Protein AF-A0A357MB13-F1 (afdb_monomer)

Secondary structure (DSSP, 8-state):
---PPPEEEEETTEEEEEEEEEEEE-TTT-TT-SS-EEEEEEEE-HHHHEEETTTTEEPHHHHHHHHHHHHHHHHH-TTT-EEE--TTTTTHHHHHHHHT-GGGTT-SSEEEEEGGGTTTT-S--TTEEEEE-SSEEEEEEHHHHSS-GGGGGGG-

Radius of gyration: 15.6 Å; Cα contacts (8 Å, |Δi|>4): 245; chains: 1; bounding box: 35×33×41 Å

Sequence (156 aa):
GGDAAPQLYNNNGYQLHLRPYVVGLTPEVNEELNESYLEISILLWTEEIELDWRTGLLRSQHQSLIWRIMTKFSEEFKQTGVFFTNEVLDGVPWEAIVSGNKERLWAFDAAILPVHLFDLYKDFPRDIFSYKDEEIMYVAKKSVWGTEPWHNQRLG

Mean predicted aligned error: 4.71 Å

Foldseek 3Di:
DDPFAWDWDDQPNQTWTKGWDKDKDACVNPVLDPGIDIDIDIDTDQVRQAPDPVQLAGDQSCLLVVVVVQVVVCVPPQPQWGFAADPVLPCQLSVCVSNVPLVRVPRGQKTKHFPVCCVSCVDDDPQWDWDDDNTIIIIGGCSHHVDDSVVVVVPD

Solvent-accessible surface area (backbone atoms only — not comparable to full-atom values): 9201 Å² total; per-residue (Å²): 110,55,88,56,72,67,41,84,41,78,58,94,85,43,72,42,48,43,22,65,36,44,37,79,46,38,40,91,82,39,78,72,40,95,55,72,46,77,51,76,47,75,47,64,52,61,82,71,43,36,71,37,87,90,62,52,24,48,34,75,88,45,48,60,56,55,48,51,53,46,51,58,46,40,76,72,42,58,88,83,34,34,76,42,56,57,91,90,32,61,68,40,33,58,52,15,62,65,68,64,39,72,90,36,52,74,42,49,48,29,37,41,36,34,53,90,48,46,80,81,62,66,80,72,67,90,63,48,45,75,49,74,65,91,57,44,32,42,39,33,27,40,73,30,56,75,58,72,66,74,69,73,62,81,80,115

Structure (mmCIF, N/CA/C/O backbone):
data_AF-A0A357MB13-F1
#
_entry.id   AF-A0A357MB13-F1
#
loop_
_atom_site.group_PDB
_atom_site.id
_atom_site.type_symbol
_atom_site.label_atom_id
_atom_site.label_alt_id
_atom_site.label_comp_id
_atom_site.label_asym_id
_atom_site.label_entity_id
_atom_site.label_seq_id
_atom_site.pdbx_PDB_ins_code
_atom_site.Cartn_x
_atom_site.Cartn_y
_atom_site.Cartn_z
_atom_site.occupancy
_atom_site.B_iso_or_equiv
_atom_site.auth_seq_id
_atom_site.auth_comp_id
_atom_site.auth_asym_id
_atom_site.auth_atom_id
_atom_site.pdbx_PDB_model_num
ATOM 1 N N . GLY A 1 1 ? -15.653 -11.757 -4.227 1.00 57.03 1 GLY A N 1
ATOM 2 C CA . GLY A 1 1 ? -14.987 -10.624 -4.890 1.00 57.03 1 GLY A CA 1
ATOM 3 C C . GLY A 1 1 ? -15.386 -10.579 -6.348 1.00 57.03 1 GLY A C 1
ATOM 4 O O . GLY A 1 1 ? -15.830 -11.599 -6.856 1.00 57.03 1 GLY A O 1
ATOM 5 N N . GLY A 1 2 ? -15.307 -9.413 -6.988 1.00 64.25 2 GLY A N 1
ATOM 6 C CA . GLY A 1 2 ? -15.843 -9.197 -8.341 1.00 64.25 2 GLY A CA 1
ATOM 7 C C . GLY A 1 2 ? -15.089 -9.912 -9.476 1.00 64.25 2 GLY A C 1
ATOM 8 O O . GLY A 1 2 ? -13.862 -9.909 -9.509 1.00 64.25 2 GLY A O 1
ATOM 9 N N . ASP A 1 3 ? -15.841 -10.430 -10.453 1.00 72.38 3 ASP A N 1
ATOM 10 C CA . ASP A 1 3 ? -15.357 -11.105 -11.674 1.00 72.38 3 ASP A CA 1
ATOM 11 C C . ASP A 1 3 ? -14.995 -10.123 -12.810 1.00 72.38 3 ASP A C 1
ATOM 13 O O . ASP A 1 3 ? -15.180 -10.407 -13.997 1.00 72.38 3 ASP A O 1
ATOM 17 N N . ALA A 1 4 ? -14.526 -8.918 -12.472 1.00 83.56 4 ALA A N 1
ATOM 18 C CA . ALA A 1 4 ? -14.179 -7.922 -13.480 1.00 83.56 4 ALA A CA 1
ATOM 19 C C . ALA A 1 4 ? -12.973 -8.393 -14.310 1.00 83.56 4 ALA A C 1
ATOM 21 O O . ALA A 1 4 ? -11.956 -8.832 -13.771 1.00 83.56 4 ALA A O 1
ATOM 22 N N . ALA A 1 5 ? -13.062 -8.272 -15.635 1.00 87.81 5 ALA A N 1
ATOM 23 C CA . ALA A 1 5 ? -11.923 -8.539 -16.503 1.00 87.81 5 ALA A CA 1
ATOM 24 C C . ALA A 1 5 ? -10.848 -7.443 -16.333 1.00 87.81 5 ALA A C 1
ATOM 26 O O . ALA A 1 5 ? -11.206 -6.267 -16.189 1.00 87.81 5 ALA A O 1
ATOM 27 N N . PRO A 1 6 ? -9.546 -7.788 -16.380 1.00 91.06 6 PRO A N 1
ATOM 28 C CA . PRO A 1 6 ? -8.482 -6.793 -16.452 1.00 91.06 6 PRO A CA 1
ATOM 29 C C . PRO A 1 6 ? -8.646 -5.893 -17.681 1.00 91.06 6 PRO A C 1
ATOM 31 O O . PRO A 1 6 ? -8.986 -6.360 -18.769 1.00 91.06 6 PRO A O 1
ATOM 34 N N . GLN A 1 7 ? -8.381 -4.602 -17.510 1.00 93.44 7 GLN A N 1
ATOM 35 C CA . GLN A 1 7 ? -8.375 -3.607 -18.575 1.00 93.44 7 GLN A CA 1
ATOM 36 C C . GLN A 1 7 ? -6.946 -3.158 -18.859 1.00 93.44 7 GLN A C 1
ATOM 38 O O . GLN A 1 7 ? -6.168 -2.916 -17.938 1.00 93.44 7 GLN A O 1
ATOM 43 N N . LEU A 1 8 ? -6.617 -3.020 -20.142 1.00 93.81 8 LEU A N 1
ATOM 44 C CA . LEU A 1 8 ? -5.313 -2.543 -20.578 1.00 93.81 8 LEU A CA 1
ATOM 45 C C . LEU A 1 8 ? -5.262 -1.012 -20.533 1.00 93.81 8 LEU A C 1
ATOM 47 O O . LEU A 1 8 ? -6.043 -0.332 -21.200 1.00 93.81 8 LEU A O 1
ATOM 51 N N . TYR A 1 9 ? -4.307 -0.474 -19.787 1.00 92.81 9 TYR A N 1
ATOM 52 C CA . TYR A 1 9 ? -4.036 0.948 -19.644 1.00 92.81 9 TYR A CA 1
ATOM 53 C C . TYR A 1 9 ? -2.686 1.306 -20.270 1.00 92.81 9 TYR A C 1
ATOM 55 O O . TYR A 1 9 ? -1.709 0.573 -20.134 1.00 92.81 9 TYR A O 1
ATOM 63 N N . A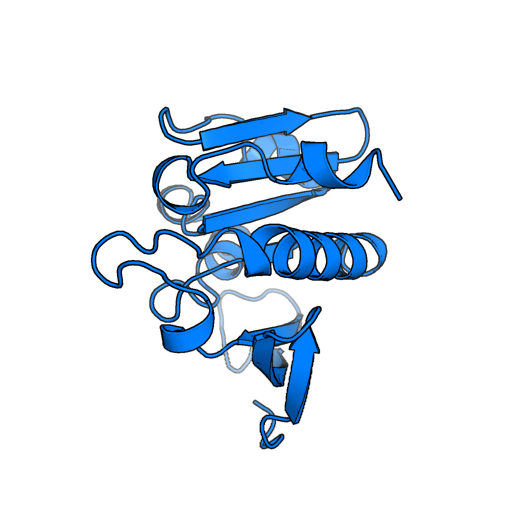SN A 1 10 ? -2.618 2.454 -20.948 1.00 91.00 10 ASN A N 1
ATOM 64 C CA . ASN A 1 10 ? -1.377 2.988 -21.500 1.00 91.00 10 ASN A CA 1
ATOM 65 C C . ASN A 1 10 ? -0.839 4.105 -20.594 1.00 91.00 10 ASN A C 1
ATOM 67 O O . ASN A 1 10 ? -1.412 5.189 -20.510 1.00 91.00 10 ASN A O 1
ATOM 71 N N . ASN A 1 11 ? 0.290 3.838 -19.947 1.00 89.38 11 ASN A N 1
ATOM 72 C CA . ASN A 1 11 ? 1.045 4.782 -19.141 1.00 89.38 11 ASN A CA 1
ATOM 73 C C . ASN A 1 11 ? 2.264 5.276 -19.930 1.00 89.38 11 ASN A C 1
ATOM 75 O O . ASN A 1 11 ? 3.343 4.702 -19.817 1.00 89.38 11 ASN A O 1
ATOM 79 N N . ASN A 1 12 ? 2.105 6.324 -20.741 1.00 88.44 12 ASN A N 1
ATOM 80 C CA . ASN A 1 12 ? 3.197 6.939 -21.516 1.00 88.44 12 ASN A CA 1
ATOM 81 C C . ASN A 1 12 ? 3.983 5.946 -22.399 1.00 88.44 12 ASN A C 1
ATOM 83 O O . ASN A 1 12 ? 5.208 5.997 -22.476 1.00 88.44 12 ASN A O 1
ATOM 87 N N . GLY A 1 13 ? 3.278 5.028 -23.061 1.00 87.38 13 GLY A N 1
ATOM 88 C CA . GLY A 1 13 ? 3.854 3.990 -23.918 1.00 87.38 13 GLY A CA 1
ATOM 89 C C . GLY A 1 13 ? 4.067 2.642 -23.226 1.00 87.38 13 GLY A C 1
ATOM 90 O O . GLY A 1 13 ? 4.314 1.657 -23.917 1.00 87.38 13 GLY A O 1
ATOM 91 N N . TYR A 1 14 ? 3.917 2.568 -21.901 1.00 89.38 14 TYR A N 1
ATOM 92 C CA . TYR A 1 14 ? 3.976 1.314 -21.152 1.00 89.38 14 TYR A CA 1
ATOM 93 C C . TYR A 1 14 ? 2.573 0.767 -20.896 1.00 89.38 14 TYR A C 1
ATOM 95 O O . TYR A 1 14 ? 1.703 1.484 -20.403 1.00 89.38 14 TYR A O 1
ATOM 103 N N . GLN A 1 15 ? 2.351 -0.497 -21.236 1.00 90.75 15 GLN A N 1
ATOM 104 C CA . GLN A 1 15 ? 1.072 -1.167 -21.032 1.00 90.75 15 GLN A CA 1
ATOM 105 C C . GLN A 1 15 ? 0.983 -1.759 -19.625 1.00 90.75 15 GLN A C 1
ATOM 107 O O . GLN A 1 15 ? 1.968 -2.295 -19.126 1.00 90.75 15 GLN A O 1
ATOM 112 N N . LEU A 1 16 ? -0.188 -1.622 -19.006 1.00 93.69 16 LEU A N 1
ATOM 113 C CA . LEU A 1 16 ? -0.503 -2.166 -17.689 1.00 93.69 16 LEU A CA 1
ATOM 114 C C . LEU A 1 16 ? -1.905 -2.759 -17.678 1.00 93.69 16 LEU A C 1
ATOM 116 O O . LEU A 1 16 ? -2.853 -2.107 -18.113 1.00 93.69 16 LEU A O 1
ATOM 120 N N . HIS A 1 17 ? -2.053 -3.940 -17.108 1.00 95.56 17 HIS A N 1
ATOM 121 C CA . HIS A 1 17 ? -3.336 -4.532 -16.792 1.00 95.56 17 HIS A CA 1
ATOM 122 C C . HIS A 1 17 ? -3.777 -4.076 -15.406 1.00 95.56 17 HIS A C 1
ATOM 124 O O . HIS A 1 17 ? -3.105 -4.307 -14.402 1.00 95.56 17 HIS A O 1
ATOM 130 N N . LEU A 1 18 ? -4.936 -3.425 -15.369 1.00 93.88 18 LEU A N 1
ATOM 131 C CA . LEU A 1 18 ? -5.589 -2.960 -14.154 1.00 93.88 18 LEU A CA 1
ATOM 132 C C . LEU A 1 18 ? -6.928 -3.673 -14.017 1.00 93.88 18 LEU A C 1
ATOM 134 O O . LEU A 1 18 ? -7.735 -3.676 -14.948 1.00 93.88 18 LEU A O 1
ATOM 138 N N . ARG A 1 19 ? -7.199 -4.254 -12.852 1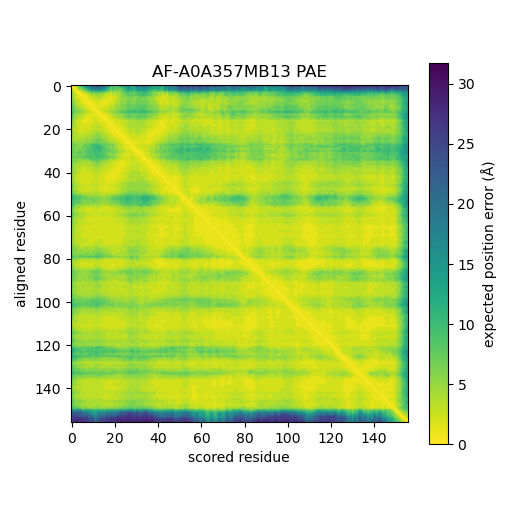.00 93.69 19 ARG A N 1
ATOM 139 C CA . ARG A 1 19 ? -8.475 -4.910 -12.564 1.00 93.69 19 ARG A CA 1
ATOM 140 C C . ARG A 1 19 ? -9.080 -4.334 -11.286 1.00 93.69 19 ARG A C 1
ATOM 142 O O . ARG A 1 19 ? -8.493 -4.520 -10.223 1.00 93.69 19 ARG A O 1
ATOM 149 N N . PRO A 1 20 ? -10.251 -3.680 -11.347 1.00 92.94 20 PRO A N 1
ATOM 150 C CA . PRO A 1 20 ? -10.955 -3.298 -10.134 1.00 92.94 20 PRO A CA 1
ATOM 151 C C . PRO A 1 20 ? -11.430 -4.553 -9.397 1.00 92.94 20 PRO A C 1
ATOM 153 O O . PRO A 1 20 ? -11.892 -5.516 -10.011 1.00 92.94 20 PRO A O 1
ATOM 156 N N . TYR A 1 21 ? -11.338 -4.522 -8.078 1.00 91.94 21 TYR A N 1
ATOM 157 C CA . TYR A 1 21 ? -11.781 -5.584 -7.195 1.00 91.94 21 TYR A CA 1
ATOM 158 C C . TYR A 1 21 ? -12.547 -4.977 -6.026 1.00 91.94 21 TYR A C 1
ATOM 160 O O . TYR A 1 21 ? -12.150 -3.959 -5.466 1.00 91.94 21 TYR A O 1
ATOM 168 N N . VAL A 1 22 ? -13.677 -5.591 -5.691 1.00 91.31 22 VAL A N 1
ATOM 169 C CA . VAL A 1 22 ? -14.516 -5.178 -4.569 1.00 91.31 22 VAL A CA 1
ATOM 170 C C . VAL A 1 22 ? -14.937 -6.425 -3.812 1.00 91.31 22 VAL A C 1
ATOM 172 O O . VAL A 1 22 ? -15.378 -7.411 -4.422 1.00 91.31 22 VAL A O 1
ATOM 175 N N . VAL A 1 23 ? -14.819 -6.384 -2.489 1.00 90.62 23 VAL A N 1
ATOM 176 C CA . VAL A 1 23 ? -15.314 -7.437 -1.602 1.00 90.62 23 VAL A CA 1
ATOM 177 C C . VAL A 1 23 ? -15.997 -6.824 -0.385 1.00 90.62 23 VAL A C 1
ATOM 179 O O . VAL A 1 23 ? -15.505 -5.879 0.221 1.00 90.62 23 VAL A O 1
ATOM 182 N N . GLY A 1 24 ? -17.178 -7.349 -0.064 1.00 90.88 24 GLY A N 1
ATOM 183 C CA . GLY A 1 24 ? -17.867 -7.058 1.186 1.00 90.88 24 GLY A CA 1
ATOM 184 C C . GLY A 1 24 ? -17.501 -8.115 2.218 1.00 90.88 24 GLY A C 1
ATOM 185 O O . GLY A 1 24 ? -17.559 -9.308 1.917 1.00 90.88 24 GLY A O 1
ATOM 186 N N . LEU A 1 25 ? -17.140 -7.676 3.415 1.00 89.88 25 LEU A N 1
ATOM 187 C CA . LEU A 1 25 ? -16.820 -8.524 4.553 1.00 89.88 25 LEU A CA 1
ATOM 188 C C . LEU A 1 25 ? -17.821 -8.216 5.662 1.00 89.88 25 LEU A C 1
ATOM 190 O O . LEU A 1 25 ? -18.082 -7.055 5.966 1.00 89.88 25 LEU A O 1
ATOM 194 N N . THR A 1 26 ? -18.412 -9.251 6.244 1.00 92.12 26 THR A N 1
ATOM 195 C CA . THR A 1 26 ? -19.393 -9.136 7.328 1.00 92.12 26 THR A CA 1
ATOM 196 C C . THR A 1 26 ? -18.906 -9.920 8.545 1.00 92.12 26 THR A C 1
ATOM 198 O O . THR A 1 26 ? -18.123 -10.861 8.383 1.00 92.12 26 THR A O 1
ATOM 201 N N . PRO A 1 27 ? -19.404 -9.608 9.753 1.00 92.06 27 PRO A N 1
ATOM 202 C CA . PRO A 1 27 ? -19.110 -10.401 10.948 1.00 92.06 27 PRO A CA 1
ATOM 203 C C . PRO A 1 27 ? -19.471 -11.893 10.823 1.00 92.06 27 PRO A C 1
ATOM 205 O O . PRO A 1 27 ? -18.909 -12.729 11.517 1.00 92.06 27 PRO A O 1
ATOM 208 N N . GLU A 1 28 ? -20.394 -12.248 9.921 1.00 91.00 28 GLU A N 1
ATOM 209 C CA . GLU A 1 28 ? -20.789 -13.641 9.658 1.00 91.00 28 GLU A CA 1
ATOM 210 C C . GLU A 1 28 ? -19.716 -14.434 8.898 1.00 91.00 28 GLU A C 1
ATOM 212 O O . GLU A 1 28 ? -19.654 -15.655 9.020 1.00 91.00 28 GLU A O 1
ATOM 217 N N . VAL A 1 29 ? -18.891 -13.756 8.091 1.00 86.56 29 VAL A N 1
ATOM 218 C CA . VAL A 1 29 ? -17.806 -14.382 7.314 1.00 86.56 29 VAL A CA 1
ATOM 219 C C . VAL A 1 29 ? -16.431 -14.171 7.946 1.00 86.56 29 VAL A C 1
ATOM 221 O O . VAL A 1 29 ? -15.512 -14.933 7.657 1.00 86.56 29 VAL A O 1
ATOM 224 N N . ASN A 1 30 ? -16.285 -13.158 8.802 1.00 85.12 30 ASN A N 1
ATOM 225 C CA . ASN A 1 30 ? -15.083 -12.892 9.580 1.00 85.12 30 ASN A CA 1
ATOM 226 C C . ASN A 1 30 ? -15.476 -12.398 10.983 1.00 85.12 30 ASN A C 1
ATOM 228 O O . ASN A 1 30 ? -15.859 -11.242 11.156 1.00 85.12 30 ASN A O 1
ATOM 232 N N . GLU A 1 31 ? -15.351 -13.281 11.976 1.00 86.12 31 GLU A N 1
ATOM 233 C CA . GLU A 1 31 ? -15.768 -13.043 13.366 1.00 86.12 31 GLU A CA 1
ATOM 234 C C . GLU A 1 31 ? -14.948 -11.954 14.083 1.00 86.12 31 GLU A C 1
ATOM 236 O O . GLU A 1 31 ? -15.374 -11.452 15.121 1.00 86.12 31 GLU A O 1
ATOM 241 N N . GLU A 1 32 ? -13.787 -11.562 13.545 1.00 85.75 32 GLU A N 1
ATOM 242 C CA . GLU A 1 32 ? -12.976 -10.469 14.097 1.00 85.75 32 GLU A CA 1
ATOM 243 C C . GLU A 1 32 ? -13.577 -9.086 13.792 1.00 85.75 32 GLU A C 1
ATOM 245 O O . GLU A 1 32 ? -13.165 -8.077 14.370 1.00 85.75 32 GLU A O 1
ATOM 250 N N . LEU A 1 33 ? -14.569 -9.023 12.896 1.00 85.81 33 LEU A N 1
ATOM 251 C CA . LEU A 1 33 ? -15.236 -7.784 12.526 1.00 85.81 33 LEU A CA 1
ATOM 252 C C . LEU A 1 33 ? -16.380 -7.445 13.480 1.00 85.81 33 LEU A C 1
ATOM 254 O O . LEU A 1 33 ? -17.311 -8.219 13.681 1.00 85.81 33 LEU A O 1
ATOM 258 N N . ASN A 1 34 ? -16.365 -6.211 13.985 1.00 85.88 34 ASN A N 1
ATOM 259 C CA . ASN A 1 34 ? -17.480 -5.650 14.755 1.00 85.88 34 ASN A CA 1
ATOM 260 C C . ASN A 1 34 ? -18.582 -5.049 13.862 1.00 85.88 34 ASN A C 1
ATOM 262 O O . ASN A 1 34 ? -19.701 -4.825 14.320 1.00 85.88 34 ASN A O 1
ATOM 266 N N . GLU A 1 35 ? -18.273 -4.770 12.594 1.00 89.12 35 GLU A N 1
ATOM 267 C CA . GLU A 1 35 ? -19.186 -4.198 11.603 1.00 89.12 35 GLU A CA 1
ATOM 268 C C . GLU A 1 35 ? -18.852 -4.708 10.195 1.00 89.12 35 GLU A C 1
ATOM 270 O O . GLU A 1 35 ? -17.852 -5.391 9.990 1.00 89.12 35 GLU A O 1
ATOM 275 N N . SER A 1 36 ? -19.703 -4.414 9.210 1.00 91.69 36 SER A N 1
ATOM 276 C CA . SER A 1 36 ? -19.422 -4.804 7.824 1.00 91.69 36 SER A CA 1
ATOM 277 C C . SER A 1 36 ? -18.462 -3.821 7.155 1.00 91.69 36 SER A C 1
ATOM 279 O O . SER A 1 36 ? -18.616 -2.610 7.299 1.00 91.69 36 SER A O 1
ATOM 281 N N . TYR A 1 37 ? -17.526 -4.340 6.366 1.00 89.94 37 TYR A N 1
ATOM 282 C CA . TYR A 1 37 ? -16.549 -3.565 5.607 1.00 89.94 37 TYR A CA 1
ATOM 283 C C . TYR A 1 37 ? -16.716 -3.784 4.108 1.00 89.94 37 TYR A C 1
ATOM 285 O O . TYR A 1 37 ? -17.107 -4.859 3.653 1.00 89.94 37 TYR A O 1
ATOM 293 N N . LEU A 1 38 ? -16.387 -2.751 3.339 1.00 90.44 38 LEU A N 1
ATOM 294 C CA . LEU A 1 38 ? -16.263 -2.823 1.891 1.00 90.44 38 LEU A CA 1
ATOM 295 C C . LEU A 1 38 ? -14.814 -2.518 1.526 1.00 90.44 38 LEU A C 1
ATOM 297 O O . LEU A 1 38 ? -14.360 -1.387 1.682 1.00 90.44 38 LEU A O 1
ATOM 301 N N . GLU A 1 39 ? -14.102 -3.524 1.041 1.00 90.31 39 GLU A N 1
ATOM 302 C CA . GLU A 1 39 ? -12.780 -3.343 0.459 1.00 90.31 39 GLU A CA 1
ATOM 303 C C . GLU A 1 39 ? -12.934 -2.997 -1.023 1.00 90.31 39 GLU A C 1
ATOM 305 O O . GLU A 1 39 ? -13.698 -3.639 -1.755 1.00 90.31 39 GLU A O 1
ATOM 310 N N . ILE A 1 40 ? -12.195 -1.979 -1.460 1.00 92.31 40 ILE A N 1
ATOM 311 C CA . ILE A 1 40 ? -12.098 -1.562 -2.855 1.00 92.31 40 ILE A CA 1
ATOM 312 C C . ILE A 1 40 ? -10.617 -1.512 -3.210 1.00 92.31 40 ILE A C 1
ATOM 314 O O . ILE A 1 40 ? -9.853 -0.768 -2.599 1.00 92.31 40 ILE A O 1
ATOM 318 N N . SER A 1 41 ? -10.245 -2.269 -4.235 1.00 92.50 41 SER A N 1
ATOM 319 C CA . SER A 1 41 ? -8.859 -2.496 -4.635 1.00 92.50 41 SER A CA 1
ATOM 320 C C . SER A 1 41 ? -8.708 -2.358 -6.151 1.00 92.50 41 SER A C 1
ATOM 322 O O . SER A 1 41 ? -9.635 -2.623 -6.922 1.00 92.50 41 SER A O 1
ATOM 324 N N . ILE A 1 42 ? -7.525 -1.942 -6.600 1.00 94.44 42 ILE A N 1
ATOM 325 C CA . ILE A 1 42 ? -7.109 -2.038 -8.004 1.00 94.44 42 ILE A CA 1
ATOM 326 C C . ILE A 1 42 ? -5.941 -3.008 -8.050 1.00 94.44 42 ILE A C 1
ATOM 328 O O . ILE A 1 42 ? -4.875 -2.726 -7.515 1.00 94.44 42 ILE A O 1
ATOM 332 N N . LEU A 1 43 ? -6.157 -4.140 -8.705 1.00 94.38 43 LEU A N 1
ATOM 333 C CA . LEU A 1 43 ? -5.152 -5.174 -8.884 1.00 94.38 43 LEU A CA 1
ATOM 334 C C . LEU A 1 43 ? -4.342 -4.868 -10.142 1.00 94.38 43 LEU A C 1
ATOM 336 O O . LEU A 1 43 ? -4.915 -4.566 -11.194 1.00 94.38 43 LEU A O 1
ATOM 340 N N . LEU A 1 44 ? -3.022 -4.955 -10.021 1.00 94.31 44 LEU A N 1
ATOM 341 C CA . LEU A 1 44 ? -2.065 -4.795 -11.111 1.00 94.31 44 LEU A CA 1
ATOM 342 C C . LEU A 1 44 ? -1.377 -6.137 -11.362 1.00 94.31 44 LEU A C 1
ATOM 344 O O . LEU A 1 44 ? -1.228 -6.925 -10.434 1.00 94.31 44 LEU A O 1
ATOM 348 N N . TRP A 1 45 ? -0.950 -6.406 -12.594 1.00 93.38 45 TRP A N 1
ATOM 349 C CA . TRP A 1 45 ? -0.122 -7.586 -12.857 1.00 93.38 45 TRP A CA 1
ATOM 350 C C . TRP A 1 45 ? 1.305 -7.368 -12.362 1.00 93.38 45 TRP A C 1
ATOM 352 O O . TRP A 1 45 ? 1.984 -6.422 -12.773 1.00 93.38 45 TRP A O 1
ATOM 362 N N . THR A 1 46 ? 1.753 -8.272 -11.496 1.00 91.69 46 THR A N 1
ATOM 363 C CA . THR A 1 46 ? 3.056 -8.232 -10.830 1.00 91.69 46 THR A CA 1
ATOM 364 C C . THR A 1 46 ? 4.203 -8.142 -11.839 1.00 91.69 46 THR A C 1
ATOM 366 O O . THR A 1 46 ? 5.076 -7.282 -11.725 1.00 91.69 46 THR A O 1
ATOM 369 N N . GLU A 1 47 ? 4.165 -8.939 -12.909 1.00 91.00 47 GLU A N 1
ATOM 370 C CA . GLU A 1 47 ? 5.225 -9.008 -13.923 1.00 91.00 47 GLU A CA 1
ATOM 371 C C . GLU A 1 47 ? 5.409 -7.703 -14.711 1.00 91.00 47 GLU A C 1
ATOM 373 O O . GLU A 1 47 ? 6.482 -7.445 -15.273 1.00 91.00 47 GLU A O 1
ATOM 378 N N . GLU A 1 48 ? 4.367 -6.874 -14.766 1.00 93.50 48 GLU A N 1
ATOM 379 C CA . GLU A 1 48 ? 4.380 -5.610 -15.496 1.00 93.50 48 GLU A CA 1
ATOM 380 C C . GLU A 1 48 ? 4.915 -4.460 -14.648 1.00 93.50 48 GLU A C 1
ATOM 382 O O . GLU A 1 48 ? 5.528 -3.537 -15.186 1.00 93.50 48 GLU A O 1
ATOM 387 N N . ILE A 1 49 ? 4.725 -4.514 -13.328 1.00 93.81 49 ILE A N 1
ATOM 388 C CA . ILE A 1 49 ? 5.146 -3.448 -12.412 1.00 93.81 49 ILE A CA 1
ATOM 389 C C . ILE A 1 49 ? 6.479 -3.740 -11.728 1.00 93.81 49 ILE A C 1
ATOM 391 O O . ILE A 1 49 ? 7.193 -2.795 -11.387 1.00 93.81 49 ILE A O 1
ATOM 395 N N . GLU A 1 50 ? 6.858 -5.007 -11.576 1.00 93.81 50 GLU A N 1
ATOM 396 C CA . GLU A 1 50 ? 8.095 -5.404 -10.911 1.00 93.81 50 GLU A CA 1
ATOM 397 C C . GLU A 1 50 ? 9.261 -5.564 -11.892 1.00 93.81 50 GLU A C 1
ATOM 399 O O . GLU A 1 50 ? 9.145 -6.070 -13.014 1.00 93.81 50 GLU A O 1
ATOM 404 N N . LEU A 1 51 ? 10.426 -5.092 -11.457 1.00 90.75 51 LEU A N 1
ATOM 405 C CA . LEU A 1 51 ? 11.711 -5.277 -12.115 1.00 90.75 51 LEU A CA 1
ATOM 406 C C . LEU A 1 51 ? 12.372 -6.590 -11.676 1.00 90.75 51 LEU A C 1
ATOM 408 O O . LEU A 1 51 ? 13.031 -7.235 -12.491 1.00 90.75 51 LEU A O 1
ATOM 412 N N . ASP A 1 52 ? 12.203 -6.970 -10.408 1.00 85.56 52 ASP A N 1
ATOM 413 C CA . ASP A 1 52 ? 12.761 -8.186 -9.816 1.00 85.56 52 ASP A CA 1
ATOM 414 C C . ASP A 1 52 ? 11.778 -8.802 -8.813 1.00 85.56 52 ASP A C 1
ATOM 416 O O . ASP A 1 52 ? 11.591 -8.286 -7.713 1.00 85.56 52 ASP A O 1
ATOM 420 N N . TRP A 1 53 ? 11.222 -9.956 -9.183 1.00 81.06 53 TRP A N 1
ATOM 421 C CA . TRP A 1 53 ? 10.245 -10.707 -8.391 1.00 81.06 53 TRP A CA 1
ATOM 422 C C . TRP A 1 53 ? 10.769 -11.184 -7.031 1.00 81.06 53 TRP A C 1
ATOM 424 O O . TRP A 1 53 ? 9.990 -11.510 -6.140 1.00 81.06 53 TRP A O 1
ATOM 434 N N . ARG A 1 54 ? 12.095 -11.275 -6.845 1.00 82.69 54 ARG A N 1
ATOM 435 C CA . ARG A 1 54 ? 12.677 -11.699 -5.560 1.00 82.69 54 ARG A CA 1
ATOM 436 C C . ARG A 1 54 ? 12.678 -10.580 -4.536 1.00 82.69 54 ARG A C 1
ATOM 438 O O . ARG A 1 54 ? 12.628 -10.850 -3.339 1.00 82.69 54 ARG A O 1
ATOM 445 N N . THR A 1 55 ? 12.835 -9.350 -5.009 1.00 83.25 55 THR A N 1
ATOM 446 C CA . THR A 1 55 ? 12.953 -8.160 -4.163 1.00 83.25 55 THR A CA 1
ATOM 447 C C . THR A 1 55 ? 11.675 -7.329 -4.151 1.00 83.25 55 THR A C 1
ATOM 449 O O . THR A 1 55 ? 11.526 -6.488 -3.268 1.00 83.25 55 THR A O 1
ATOM 452 N N . GLY A 1 56 ? 10.765 -7.560 -5.103 1.00 88.94 56 GLY A N 1
ATOM 453 C CA . GLY A 1 56 ? 9.577 -6.738 -5.327 1.00 88.94 56 GLY A CA 1
ATOM 454 C C . GLY A 1 56 ? 9.916 -5.350 -5.874 1.00 88.94 56 GLY A C 1
ATOM 455 O O . GLY A 1 56 ? 9.075 -4.459 -5.853 1.00 88.94 56 GLY A O 1
ATOM 456 N N . LEU A 1 57 ? 11.159 -5.117 -6.324 1.00 94.50 57 LEU A N 1
ATOM 457 C CA . LEU A 1 57 ? 11.609 -3.797 -6.761 1.00 94.50 57 LEU A CA 1
ATOM 458 C C . LEU A 1 57 ? 10.745 -3.304 -7.925 1.00 94.50 57 LEU A C 1
ATOM 460 O O . LEU A 1 57 ? 10.712 -3.928 -8.984 1.00 94.50 57 LEU A O 1
ATOM 464 N N . LEU A 1 58 ? 10.097 -2.153 -7.756 1.00 95.06 58 LEU A N 1
ATOM 465 C CA . LEU A 1 58 ? 9.216 -1.587 -8.772 1.00 95.06 58 LEU A CA 1
ATOM 466 C C . LEU A 1 58 ? 10.002 -0.987 -9.937 1.00 95.06 58 LEU A C 1
ATOM 468 O O . LEU A 1 58 ? 11.001 -0.283 -9.766 1.00 95.06 58 LEU A O 1
ATOM 472 N N . ARG A 1 59 ? 9.471 -1.169 -11.144 1.00 94.38 59 ARG A N 1
ATOM 473 C CA . ARG A 1 59 ? 9.911 -0.460 -12.343 1.00 94.38 59 ARG A CA 1
ATOM 474 C C . ARG A 1 59 ? 9.615 1.030 -12.200 1.00 94.38 59 ARG A C 1
ATOM 476 O O . ARG A 1 59 ? 8.464 1.438 -12.025 1.00 94.38 59 ARG A O 1
ATOM 483 N N . SER A 1 60 ? 10.646 1.857 -12.338 1.00 91.94 60 SER A N 1
ATOM 484 C CA . SER A 1 60 ? 10.555 3.306 -12.123 1.00 91.94 60 SER A CA 1
ATOM 485 C C . SER A 1 60 ? 9.487 3.989 -12.985 1.00 91.94 60 SER A C 1
ATOM 487 O O . SER A 1 60 ? 8.842 4.927 -12.518 1.00 91.94 60 SER A O 1
ATOM 489 N N . GLN A 1 61 ? 9.220 3.494 -14.201 1.00 91.62 61 GLN A N 1
ATOM 490 C CA . GLN A 1 61 ? 8.185 4.061 -15.072 1.00 91.62 61 GLN A CA 1
ATOM 491 C C . GLN A 1 61 ? 6.749 3.935 -14.523 1.00 91.62 61 GLN A C 1
ATOM 493 O O . GLN A 1 61 ? 5.869 4.682 -14.953 1.00 91.62 61 GLN A O 1
ATOM 498 N N . HIS A 1 62 ? 6.495 3.015 -13.584 1.00 92.75 62 HIS A N 1
ATOM 499 C CA . HIS A 1 62 ? 5.159 2.752 -13.032 1.00 92.75 62 HIS A CA 1
ATOM 500 C C . HIS A 1 62 ? 4.951 3.344 -11.635 1.00 92.75 62 HIS A C 1
ATOM 502 O O . HIS A 1 62 ? 3.812 3.613 -11.259 1.00 92.75 62 HIS A O 1
ATOM 508 N N . GLN A 1 63 ? 6.029 3.636 -10.901 1.00 93.88 63 GLN A N 1
ATOM 509 C CA . GLN A 1 63 ? 5.974 4.149 -9.527 1.00 93.88 63 GLN A CA 1
ATOM 510 C C . GLN A 1 63 ? 5.095 5.402 -9.381 1.00 93.88 63 GLN A C 1
ATOM 512 O O . GLN A 1 63 ? 4.252 5.467 -8.491 1.00 93.88 63 GLN A O 1
ATOM 517 N N . SER A 1 64 ? 5.238 6.382 -10.282 1.00 92.94 64 SER A N 1
ATOM 518 C CA . SER A 1 64 ? 4.433 7.615 -10.240 1.00 92.94 64 SER A CA 1
ATOM 519 C C . SER A 1 64 ? 2.939 7.344 -10.454 1.00 92.94 64 SER A C 1
ATOM 521 O O . SER A 1 64 ? 2.098 7.932 -9.777 1.00 92.94 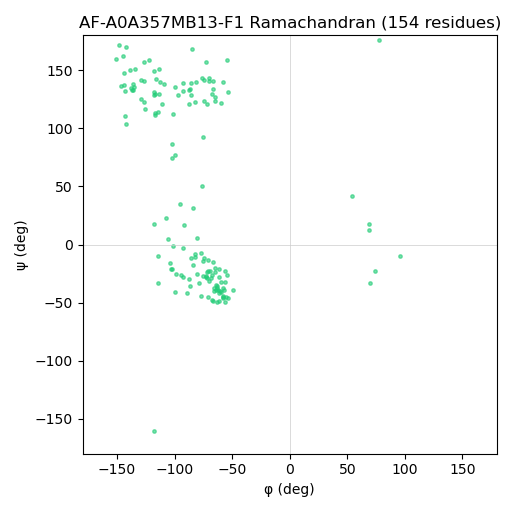64 SER A O 1
ATOM 523 N N . LEU A 1 65 ? 2.591 6.422 -11.359 1.00 93.38 65 LEU A N 1
ATOM 524 C CA . LEU A 1 65 ? 1.198 6.045 -11.594 1.00 93.38 65 LEU A CA 1
ATOM 525 C C . LEU A 1 65 ? 0.603 5.332 -10.376 1.00 93.38 65 LEU A C 1
ATOM 527 O O . LEU A 1 65 ? -0.470 5.724 -9.927 1.00 93.38 65 LEU A O 1
ATOM 531 N N . ILE A 1 66 ? 1.309 4.336 -9.831 1.00 95.62 66 ILE A N 1
ATOM 532 C CA . ILE A 1 66 ? 0.879 3.592 -8.637 1.00 95.62 66 ILE A CA 1
ATOM 533 C C . ILE A 1 66 ? 0.648 4.566 -7.482 1.00 95.62 66 ILE A C 1
ATOM 535 O O . ILE A 1 66 ? -0.429 4.582 -6.892 1.00 95.62 66 ILE A O 1
ATOM 539 N N . TRP A 1 67 ? 1.609 5.457 -7.225 1.00 96.69 67 TRP A N 1
ATOM 540 C CA . TRP A 1 67 ? 1.479 6.447 -6.162 1.00 96.69 67 TRP A CA 1
ATOM 541 C C . TRP A 1 67 ? 0.285 7.388 -6.384 1.00 96.69 67 TRP A C 1
ATOM 543 O O . TRP A 1 67 ? -0.472 7.644 -5.455 1.00 96.69 67 TRP A O 1
ATOM 553 N N . ARG A 1 68 ? 0.042 7.856 -7.619 1.00 94.62 68 ARG A N 1
ATOM 554 C CA . ARG A 1 68 ? -1.140 8.682 -7.948 1.00 94.62 68 ARG A CA 1
ATOM 555 C C . ARG A 1 68 ? -2.460 7.948 -7.715 1.00 94.62 68 ARG A C 1
ATOM 557 O O . ARG A 1 68 ? -3.404 8.573 -7.237 1.00 94.62 68 ARG A O 1
ATOM 564 N N . ILE A 1 69 ? -2.533 6.656 -8.040 1.00 95.00 69 ILE A N 1
ATOM 565 C CA . ILE A 1 69 ? -3.711 5.828 -7.748 1.00 95.00 69 ILE A CA 1
ATOM 566 C C . ILE A 1 69 ? -3.936 5.779 -6.234 1.00 95.00 69 ILE A C 1
ATOM 568 O O . ILE A 1 69 ? -5.036 6.086 -5.780 1.00 95.00 69 ILE A O 1
ATOM 572 N N . MET A 1 70 ? -2.888 5.492 -5.454 1.00 97.00 70 MET A N 1
ATOM 573 C CA . MET A 1 70 ? -2.979 5.479 -3.992 1.00 97.00 70 MET A CA 1
ATOM 574 C C . MET A 1 70 ? -3.446 6.828 -3.434 1.00 97.00 70 MET A C 1
ATOM 576 O O . MET A 1 70 ? -4.339 6.864 -2.591 1.00 97.00 70 MET A O 1
ATOM 580 N N . THR A 1 71 ? -2.894 7.943 -3.931 1.00 96.00 71 THR A N 1
ATOM 581 C CA . THR A 1 71 ? -3.310 9.292 -3.523 1.00 96.00 71 THR A CA 1
ATOM 582 C C . THR A 1 71 ? -4.802 9.503 -3.777 1.00 96.00 71 THR A C 1
ATOM 584 O O . THR A 1 71 ? -5.511 9.946 -2.878 1.00 96.00 71 THR A O 1
ATOM 587 N N . LYS A 1 72 ? -5.313 9.115 -4.955 1.00 95.12 72 LYS A N 1
ATOM 588 C CA . LYS A 1 72 ? -6.746 9.228 -5.265 1.00 95.12 72 LYS A CA 1
ATOM 589 C C . LYS A 1 72 ? -7.630 8.375 -4.373 1.00 95.12 72 LYS A C 1
ATOM 591 O O . LYS A 1 72 ? -8.684 8.837 -3.960 1.00 95.12 72 LYS A O 1
ATOM 596 N N . PHE A 1 73 ? -7.185 7.181 -4.010 1.00 95.31 73 PHE A N 1
ATOM 597 C CA . PHE A 1 73 ? -7.903 6.375 -3.030 1.00 95.31 73 PHE A CA 1
ATOM 598 C C . PHE A 1 73 ? -7.884 7.036 -1.647 1.00 95.31 73 PHE A C 1
ATOM 600 O O . PHE A 1 73 ? -8.894 7.020 -0.956 1.00 95.31 73 PHE A O 1
ATOM 607 N N . SER A 1 74 ? -6.781 7.673 -1.248 1.00 95.44 74 SER A N 1
ATOM 608 C CA . SER A 1 74 ? -6.664 8.271 0.090 1.00 95.44 74 SER A CA 1
ATOM 609 C C . SER A 1 74 ? -7.532 9.516 0.288 1.00 95.44 74 SER A C 1
ATOM 611 O O . SER A 1 74 ? -7.896 9.842 1.417 1.00 95.44 74 SER A O 1
ATOM 613 N N . GLU A 1 75 ? -7.898 10.192 -0.807 1.00 93.81 75 GLU A N 1
ATOM 614 C CA . GLU A 1 75 ? -8.851 11.306 -0.794 1.00 93.81 75 GLU A CA 1
ATOM 615 C C . GLU A 1 75 ? -10.255 10.829 -0.359 1.00 93.81 75 GLU A C 1
ATOM 617 O O . GLU A 1 75 ? -10.940 11.546 0.375 1.00 93.81 75 GLU A O 1
ATOM 622 N N . GLU A 1 76 ? -10.634 9.601 -0.734 1.00 90.94 76 GLU A N 1
ATOM 623 C CA . GLU A 1 76 ? -11.966 9.017 -0.515 1.00 90.94 76 GLU A CA 1
ATOM 624 C C . GLU A 1 76 ? -12.023 8.067 0.701 1.00 90.94 76 GLU A C 1
ATOM 626 O O . GLU A 1 76 ? -12.971 8.102 1.488 1.00 90.94 76 GLU A O 1
ATOM 631 N N . PHE A 1 77 ? -10.999 7.230 0.900 1.00 88.19 77 PHE A N 1
ATOM 632 C CA . PHE A 1 77 ? -10.967 6.158 1.906 1.00 88.19 77 PHE A CA 1
ATOM 633 C C . PHE A 1 77 ? -10.144 6.547 3.129 1.00 88.19 77 PHE A C 1
ATOM 635 O O . PHE A 1 77 ? -9.025 6.079 3.357 1.00 88.19 77 PHE A O 1
ATOM 642 N N . LYS A 1 78 ? -10.719 7.422 3.952 1.00 89.12 78 LYS A N 1
ATOM 643 C CA . LYS A 1 78 ? -10.036 7.953 5.133 1.00 89.12 78 LYS A CA 1
ATOM 644 C C . LYS A 1 78 ? -10.092 7.034 6.343 1.00 89.12 78 LYS A C 1
ATOM 646 O O . LYS A 1 78 ? -9.397 7.334 7.289 1.00 89.12 78 LYS A O 1
ATOM 651 N N . GLN A 1 79 ? -10.881 5.960 6.360 1.00 87.19 79 GLN A N 1
ATOM 652 C CA . GLN A 1 79 ? -11.137 5.147 7.559 1.00 87.19 79 GLN A CA 1
ATOM 653 C C . GLN A 1 79 ? -9.981 4.201 7.911 1.00 87.19 79 GLN A C 1
ATOM 655 O O . GLN A 1 79 ? -9.607 4.088 9.077 1.00 87.19 79 GLN A O 1
ATOM 660 N N . THR A 1 80 ? -9.423 3.522 6.909 1.00 85.50 80 THR A N 1
ATOM 661 C CA . THR A 1 80 ? -8.452 2.427 7.085 1.00 85.50 80 THR A CA 1
ATOM 662 C C . THR A 1 80 ? -7.069 2.762 6.534 1.00 85.50 80 THR A C 1
ATOM 664 O O . THR A 1 80 ? -6.122 2.026 6.786 1.00 85.50 80 THR A O 1
ATOM 667 N N . GLY A 1 81 ? -6.946 3.874 5.802 1.00 92.94 81 GLY A N 1
ATOM 668 C CA . GLY A 1 81 ? -5.785 4.160 4.965 1.00 92.94 81 GLY A CA 1
ATOM 669 C C . GLY A 1 81 ? -5.806 3.370 3.657 1.00 92.94 81 GLY A C 1
ATOM 670 O O . GLY A 1 81 ? -6.693 2.550 3.413 1.00 92.94 81 GLY A O 1
ATOM 671 N N . VAL A 1 82 ? -4.820 3.651 2.810 1.00 96.94 82 VAL A N 1
ATOM 672 C CA . VAL A 1 82 ? -4.628 2.998 1.512 1.00 96.94 82 VAL A CA 1
ATOM 673 C C . VAL A 1 82 ? -3.303 2.269 1.522 1.00 96.94 82 VAL A C 1
ATOM 675 O O . VAL A 1 82 ? -2.273 2.874 1.819 1.00 96.94 82 VAL A O 1
ATOM 678 N N . PHE A 1 83 ? -3.325 0.995 1.153 1.00 97.00 83 PHE A N 1
ATOM 679 C CA . PHE A 1 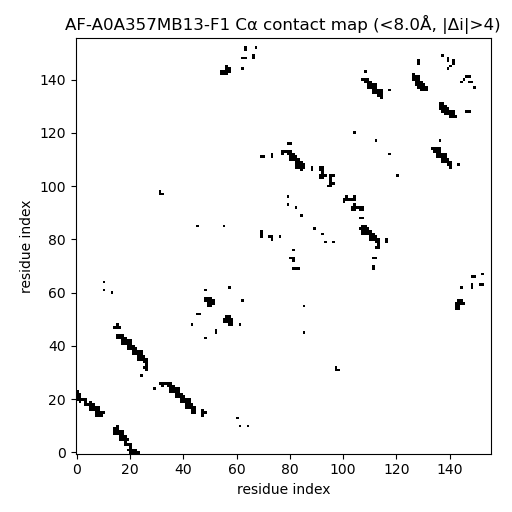83 ? -2.153 0.133 1.137 1.00 97.00 83 PHE A CA 1
ATOM 680 C C . PHE A 1 83 ? -1.840 -0.306 -0.286 1.00 97.00 83 PHE A C 1
ATOM 682 O O . PHE A 1 83 ? -2.737 -0.564 -1.085 1.00 97.00 83 PHE A O 1
ATOM 689 N N . PHE A 1 84 ? -0.552 -0.388 -0.587 1.00 96.88 84 PHE A N 1
ATOM 690 C CA . PHE A 1 84 ? -0.036 -1.083 -1.752 1.00 96.88 84 PHE A CA 1
ATOM 691 C C . PHE A 1 84 ? 0.717 -2.312 -1.258 1.00 96.88 84 PHE A C 1
ATOM 693 O O . PHE A 1 84 ? 1.647 -2.193 -0.454 1.00 96.88 84 PHE A O 1
ATOM 700 N N . THR A 1 85 ? 0.275 -3.477 -1.706 1.00 95.00 85 THR A N 1
ATOM 701 C CA . THR A 1 85 ? 0.742 -4.799 -1.290 1.00 95.00 85 THR A CA 1
ATOM 702 C C . THR A 1 85 ? 1.151 -5.603 -2.515 1.00 95.00 85 THR A C 1
ATOM 704 O O . THR A 1 85 ? 0.705 -5.332 -3.630 1.00 95.00 85 THR A O 1
ATOM 707 N N . ASN A 1 86 ? 2.003 -6.599 -2.299 1.00 91.00 86 ASN A N 1
ATOM 708 C CA . ASN A 1 86 ? 2.139 -7.712 -3.228 1.00 91.00 86 ASN A CA 1
ATOM 709 C C . ASN A 1 86 ? 1.075 -8.780 -2.934 1.00 91.00 86 ASN A C 1
ATOM 711 O O . ASN A 1 86 ? 0.477 -8.789 -1.858 1.00 91.00 86 ASN A O 1
ATOM 715 N N . GLU A 1 87 ? 0.932 -9.734 -3.854 1.00 82.94 87 GLU A N 1
ATOM 716 C CA . GLU A 1 87 ? -0.090 -10.792 -3.819 1.00 82.94 87 GLU A CA 1
ATOM 717 C C . GLU A 1 87 ? -0.103 -11.623 -2.520 1.00 82.94 87 GLU A C 1
ATOM 719 O O . GLU A 1 87 ? -1.131 -12.183 -2.149 1.00 82.94 87 GLU A O 1
ATOM 724 N N . VAL A 1 88 ? 1.028 -11.730 -1.812 1.00 86.69 88 VAL A N 1
ATOM 725 C CA . VAL A 1 88 ? 1.135 -12.509 -0.563 1.00 86.69 88 VAL A CA 1
ATOM 726 C C . VAL A 1 88 ? 0.602 -11.729 0.642 1.00 86.69 88 VAL A C 1
ATOM 728 O O . VAL A 1 88 ? 0.217 -12.328 1.646 1.00 86.69 88 VAL A O 1
ATOM 731 N N . LEU A 1 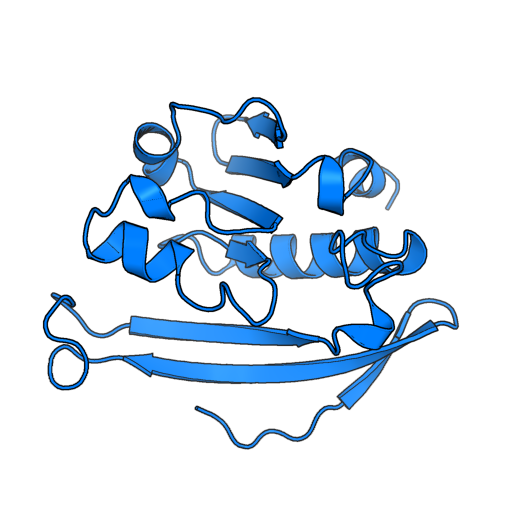89 ? 0.620 -10.399 0.569 1.00 88.75 89 LEU A N 1
ATOM 732 C CA . LEU A 1 89 ? 0.286 -9.502 1.674 1.00 88.75 89 LEU A CA 1
ATOM 733 C C . LEU A 1 89 ? -1.083 -8.829 1.512 1.00 88.75 89 LEU A C 1
ATOM 735 O O . LEU A 1 89 ? -1.447 -7.994 2.341 1.00 88.75 89 LEU A O 1
ATOM 739 N N . ASP A 1 90 ? -1.838 -9.182 0.474 1.00 86.19 90 ASP A N 1
ATOM 740 C CA . ASP A 1 90 ? -3.172 -8.642 0.221 1.00 86.19 90 ASP A CA 1
ATOM 741 C C . ASP A 1 90 ? -4.088 -8.812 1.443 1.00 86.19 90 ASP A C 1
ATOM 743 O O . ASP A 1 90 ? -4.149 -9.872 2.066 1.00 86.19 90 ASP A O 1
ATOM 747 N N . GLY A 1 91 ? -4.766 -7.728 1.827 1.00 86.81 91 GLY A N 1
ATOM 748 C CA . GLY A 1 91 ? -5.660 -7.674 2.992 1.00 86.81 91 GLY A CA 1
ATOM 749 C C . GLY A 1 91 ? -4.962 -7.649 4.361 1.00 86.81 91 GLY A C 1
ATOM 750 O O . GLY A 1 91 ? -5.519 -7.102 5.315 1.00 86.81 91 GLY A O 1
ATOM 751 N N . VAL A 1 92 ? -3.718 -8.129 4.466 1.00 92.38 92 VAL A N 1
ATOM 752 C CA . VAL A 1 92 ? -3.010 -8.313 5.745 1.00 92.38 92 VAL A CA 1
ATOM 753 C C . VAL A 1 92 ? -2.878 -7.024 6.577 1.00 92.38 92 VAL A C 1
ATOM 755 O O . VAL A 1 92 ? -3.134 -7.082 7.783 1.00 92.38 92 VAL A O 1
ATOM 758 N N . PRO A 1 93 ? -2.517 -5.848 6.014 1.00 92.06 93 PRO A N 1
ATOM 759 C CA . PRO A 1 93 ? -2.457 -4.606 6.790 1.00 92.06 93 PRO A CA 1
ATOM 760 C C . PRO A 1 93 ? -3.796 -4.206 7.407 1.00 92.06 93 PRO A C 1
ATOM 762 O O . PRO A 1 93 ? -3.840 -3.739 8.542 1.00 92.06 93 PRO A O 1
ATOM 765 N N . TRP A 1 94 ? -4.889 -4.387 6.664 1.00 91.62 94 TRP A N 1
ATOM 766 C CA . TRP A 1 94 ? -6.225 -4.048 7.140 1.00 91.62 94 TRP A CA 1
ATOM 767 C C . TRP A 1 94 ? -6.679 -5.021 8.233 1.00 91.62 94 TRP A C 1
ATOM 769 O O . TRP A 1 94 ? -7.119 -4.579 9.295 1.00 91.62 94 TRP A O 1
ATOM 779 N N . GLU A 1 95 ? -6.476 -6.327 8.038 1.00 90.12 95 GLU A N 1
ATOM 780 C CA . GLU A 1 95 ? -6.750 -7.345 9.062 1.00 90.12 95 GLU A CA 1
ATOM 781 C C . GLU A 1 95 ? -5.974 -7.067 10.354 1.00 90.12 95 GLU A C 1
ATOM 783 O O . GLU A 1 95 ? -6.505 -7.212 11.454 1.00 90.12 95 GLU A O 1
ATOM 788 N N . ALA A 1 96 ? -4.725 -6.610 10.242 1.00 91.56 96 ALA A N 1
ATOM 789 C CA . ALA A 1 96 ? -3.900 -6.236 11.385 1.00 91.56 96 ALA A CA 1
ATOM 790 C C . ALA A 1 96 ? -4.474 -5.049 12.176 1.00 91.56 96 ALA A C 1
ATOM 792 O O . ALA A 1 96 ? -4.367 -5.022 13.404 1.00 91.56 96 ALA A O 1
ATOM 793 N N . ILE A 1 97 ? -5.098 -4.082 11.494 1.00 90.62 97 ILE A N 1
ATOM 794 C CA . ILE A 1 97 ? -5.787 -2.955 12.139 1.00 90.62 97 ILE A CA 1
ATOM 795 C C . ILE A 1 97 ? -7.026 -3.454 12.885 1.00 90.62 97 ILE A C 1
ATOM 797 O O . ILE A 1 97 ? -7.209 -3.108 14.051 1.00 90.62 97 ILE A O 1
ATOM 801 N N . VAL A 1 98 ? -7.843 -4.285 12.234 1.00 88.94 98 VAL A N 1
ATOM 802 C CA . VAL A 1 98 ? -9.088 -4.829 12.800 1.00 88.94 98 VAL A CA 1
ATOM 803 C C . VAL A 1 98 ? -8.813 -5.707 14.022 1.00 88.94 98 VAL A C 1
ATOM 805 O O . VAL A 1 98 ? -9.414 -5.511 15.076 1.00 88.94 98 VAL A O 1
ATOM 808 N N . SER A 1 99 ? -7.878 -6.647 13.902 1.00 86.75 99 SER A N 1
ATOM 809 C CA . SER A 1 99 ? -7.557 -7.624 14.951 1.00 86.75 99 SER A CA 1
ATOM 810 C C . SER A 1 99 ? -6.610 -7.086 16.029 1.00 86.75 99 SER A C 1
ATOM 812 O O . SER A 1 99 ? -6.343 -7.756 17.028 1.00 86.75 99 SER A O 1
ATOM 814 N N . GLY A 1 100 ? -6.051 -5.886 15.838 1.00 86.06 100 GLY A N 1
ATOM 815 C CA . GLY A 1 100 ? -5.026 -5.323 16.719 1.00 86.06 100 GLY A CA 1
ATOM 816 C C . GLY A 1 100 ? -3.670 -6.041 16.646 1.00 86.06 100 GLY A C 1
ATOM 817 O O . GLY A 1 100 ? -2.837 -5.875 17.545 1.00 86.06 100 GLY A O 1
ATOM 818 N N . ASN A 1 101 ? -3.419 -6.833 15.598 1.00 87.94 101 ASN A N 1
ATOM 819 C CA . ASN A 1 101 ? -2.167 -7.558 15.406 1.00 87.94 101 ASN A CA 1
ATOM 820 C C . ASN A 1 101 ? -1.028 -6.626 14.957 1.00 87.94 101 ASN A C 1
ATOM 822 O O . ASN A 1 101 ? -0.776 -6.415 13.770 1.00 87.94 101 ASN A O 1
ATOM 826 N N . LYS A 1 102 ? -0.270 -6.117 15.930 1.00 86.19 102 LYS A N 1
ATOM 827 C CA . LYS A 1 102 ? 0.823 -5.165 15.683 1.00 86.19 102 LYS A CA 1
ATOM 828 C C . LYS A 1 102 ? 1.952 -5.695 14.801 1.00 86.19 102 LYS A C 1
ATOM 830 O O . LYS A 1 102 ? 2.596 -4.903 14.119 1.00 86.19 102 LYS A O 1
ATOM 835 N N . GLU A 1 103 ? 2.199 -7.004 14.796 1.00 86.00 103 GLU A N 1
ATOM 836 C CA . GLU A 1 103 ? 3.293 -7.603 14.019 1.00 86.00 103 GLU A CA 1
ATOM 837 C C . GLU A 1 103 ? 3.049 -7.503 12.510 1.00 86.00 103 GLU A C 1
ATOM 839 O O . GLU A 1 103 ? 3.994 -7.455 11.725 1.00 86.00 103 GLU A O 1
ATOM 844 N N . ARG A 1 104 ? 1.776 -7.434 12.107 1.00 92.12 104 ARG A N 1
ATOM 845 C CA . ARG A 1 104 ? 1.352 -7.413 10.705 1.00 92.12 104 ARG A CA 1
ATOM 846 C C . ARG A 1 104 ? 0.978 -6.024 10.190 1.00 92.12 104 ARG A C 1
ATOM 848 O O . ARG A 1 104 ? 0.710 -5.878 9.005 1.00 92.12 104 ARG A O 1
ATOM 855 N N . LEU A 1 105 ? 1.036 -4.987 11.030 1.00 93.00 105 LEU A N 1
ATOM 856 C CA . LEU A 1 105 ? 0.678 -3.618 10.631 1.00 93.00 105 LEU A CA 1
ATOM 857 C C . LEU A 1 105 ? 1.500 -3.102 9.450 1.00 93.00 105 LEU A C 1
ATOM 859 O O . LEU A 1 105 ? 0.961 -2.406 8.598 1.00 93.00 105 LEU A O 1
ATOM 863 N N . TRP A 1 106 ? 2.788 -3.450 9.396 1.00 94.25 106 TRP A N 1
ATOM 864 C CA . TRP A 1 106 ? 3.729 -3.019 8.355 1.00 94.25 106 TRP A CA 1
ATOM 865 C C . TRP A 1 106 ? 3.818 -3.999 7.171 1.00 94.25 106 TRP A C 1
ATOM 867 O O . TRP A 1 106 ? 4.782 -3.961 6.403 1.00 94.25 106 TRP A O 1
ATOM 877 N N . ALA A 1 107 ? 2.842 -4.900 7.020 1.00 94.62 107 ALA A N 1
ATOM 878 C CA . ALA A 1 107 ? 2.778 -5.896 5.951 1.00 94.62 107 ALA A CA 1
ATOM 879 C C . ALA A 1 107 ? 2.337 -5.293 4.602 1.00 94.62 107 ALA A C 1
ATOM 881 O O . ALA A 1 107 ? 1.429 -5.790 3.954 1.00 94.62 107 ALA A O 1
ATOM 882 N N . PHE A 1 108 ? 2.976 -4.211 4.170 1.00 95.50 108 PHE A N 1
ATOM 883 C CA . PHE A 1 108 ? 2.695 -3.532 2.906 1.00 95.50 108 PHE A CA 1
ATOM 884 C C . PHE A 1 108 ? 3.980 -2.987 2.300 1.00 95.50 108 PHE A C 1
ATOM 886 O O . PHE A 1 108 ? 4.976 -2.806 2.997 1.00 95.50 108 PHE A O 1
ATOM 893 N N . ASP A 1 109 ? 3.957 -2.677 1.015 1.00 95.75 109 ASP A N 1
ATOM 894 C CA . ASP A 1 109 ? 5.091 -2.093 0.304 1.00 95.75 109 ASP A CA 1
ATOM 895 C C . ASP A 1 109 ? 5.019 -0.566 0.253 1.00 95.75 109 ASP A C 1
ATOM 897 O O . ASP A 1 109 ? 6.050 0.111 0.238 1.00 95.75 109 ASP A O 1
ATOM 901 N N . ALA A 1 110 ? 3.811 -0.010 0.324 1.00 97.19 110 ALA A N 1
ATOM 902 C CA . ALA A 1 110 ? 3.576 1.384 0.674 1.00 97.19 110 ALA A CA 1
ATOM 903 C C . ALA A 1 110 ? 2.224 1.575 1.364 1.00 97.19 110 ALA A C 1
ATOM 905 O O . ALA A 1 110 ? 1.316 0.759 1.215 1.00 97.19 110 ALA A O 1
ATOM 906 N N . ALA A 1 111 ? 2.089 2.683 2.087 1.00 97.38 111 ALA A N 1
ATOM 907 C CA . ALA A 1 111 ? 0.835 3.100 2.685 1.00 97.38 111 ALA A CA 1
ATOM 908 C C . ALA A 1 111 ? 0.667 4.622 2.658 1.00 97.38 111 ALA A C 1
ATOM 910 O O . ALA A 1 111 ? 1.633 5.380 2.790 1.00 97.38 111 ALA A O 1
ATOM 911 N N . ILE A 1 112 ? -0.584 5.054 2.536 1.00 97.62 112 ILE A N 1
ATOM 912 C CA . ILE A 1 112 ? -1.027 6.418 2.803 1.00 97.62 112 ILE A CA 1
ATOM 913 C C . ILE A 1 112 ? -2.015 6.350 3.965 1.00 97.62 112 ILE A C 1
ATOM 915 O O . ILE A 1 112 ? -3.090 5.760 3.850 1.00 97.62 112 ILE A O 1
ATOM 919 N N . LEU A 1 113 ? -1.617 6.922 5.097 1.00 96.50 113 LEU A N 1
ATOM 920 C CA . LEU A 1 113 ? -2.278 6.744 6.380 1.00 96.50 113 LEU A CA 1
ATOM 921 C C . LEU A 1 113 ? -2.917 8.060 6.850 1.00 96.50 113 LEU A C 1
ATOM 923 O O . LEU A 1 113 ? -2.230 9.083 6.875 1.00 96.50 113 LEU A O 1
ATOM 927 N N . PRO A 1 114 ? -4.201 8.047 7.247 1.00 96.06 114 PRO A N 1
ATOM 928 C CA . PRO A 1 114 ? -4.886 9.186 7.852 1.00 96.06 114 PRO A CA 1
ATOM 929 C C . PRO A 1 114 ? -4.403 9.438 9.289 1.00 96.06 114 PRO A C 1
ATOM 931 O O . PRO A 1 114 ? -3.938 8.525 9.980 1.00 96.06 114 PRO A O 1
ATOM 934 N N . VAL A 1 115 ? -4.584 10.673 9.762 1.00 95.38 115 VAL A N 1
ATOM 935 C CA . VAL A 1 115 ? -4.140 11.146 11.086 1.00 95.38 115 VAL A CA 1
ATOM 936 C C . VAL A 1 115 ? -4.525 10.240 12.260 1.00 95.38 115 VAL A C 1
ATOM 938 O O . VAL A 1 115 ? -3.706 10.015 13.152 1.00 95.38 115 VAL A O 1
ATOM 941 N N . HIS A 1 116 ? -5.727 9.656 12.273 1.00 94.44 116 HIS A N 1
ATOM 942 C CA . HIS A 1 116 ? -6.170 8.822 13.399 1.00 94.44 116 HIS A CA 1
ATOM 943 C C . HIS A 1 116 ? -5.438 7.479 13.499 1.00 94.44 116 HIS A C 1
ATOM 945 O O . HIS A 1 116 ? -5.531 6.824 14.534 1.00 94.44 116 HIS A O 1
ATOM 951 N N . LEU A 1 117 ? -4.697 7.069 12.464 1.00 94.44 117 LEU A N 1
ATOM 952 C CA . LEU A 1 117 ? -3.852 5.872 12.498 1.00 94.44 117 LEU A CA 1
ATOM 953 C C . LEU A 1 117 ? -2.407 6.172 12.922 1.00 94.44 117 LEU A C 1
ATOM 955 O O . LEU A 1 117 ? -1.616 5.245 13.079 1.00 94.44 117 LEU A O 1
ATOM 959 N N . PHE A 1 118 ? -2.027 7.433 13.147 1.00 94.56 118 PHE A N 1
ATOM 960 C CA . PHE A 1 118 ? -0.632 7.785 13.441 1.00 94.56 118 PHE A CA 1
ATOM 961 C C . PHE A 1 118 ? -0.082 7.094 14.690 1.00 94.56 118 PHE A C 1
ATOM 963 O O . PHE A 1 118 ? 1.053 6.619 14.673 1.00 94.56 118 PHE A O 1
ATOM 970 N N . ASP A 1 119 ? -0.882 6.993 15.750 1.00 92.81 119 ASP A N 1
ATOM 971 C CA . ASP A 1 119 ? -0.457 6.351 16.998 1.00 92.81 119 ASP A CA 1
ATOM 972 C C . ASP A 1 119 ? -0.261 4.839 16.846 1.00 92.81 119 ASP A C 1
ATOM 974 O O . ASP A 1 119 ? 0.575 4.247 17.536 1.00 92.81 119 ASP A O 1
ATOM 978 N N . LEU A 1 120 ? -0.998 4.221 15.919 1.00 92.88 120 LEU A N 1
ATOM 979 C CA . LEU A 1 120 ? -0.868 2.805 15.586 1.00 92.88 120 LEU A CA 1
ATOM 980 C C . LEU A 1 120 ? 0.451 2.522 14.847 1.00 92.88 120 LEU A C 1
ATOM 982 O O . LEU A 1 120 ? 1.049 1.467 15.041 1.00 92.88 120 LEU A O 1
ATOM 986 N N . TYR A 1 121 ? 0.938 3.496 14.074 1.00 93.00 121 TYR A N 1
ATOM 987 C CA . TYR A 1 121 ? 2.120 3.401 13.210 1.00 93.00 121 TYR A CA 1
ATOM 988 C C . TYR A 1 121 ? 3.347 4.172 13.725 1.00 93.00 121 TYR A C 1
ATOM 990 O O . TYR A 1 121 ? 4.246 4.515 12.962 1.00 93.00 121 TYR A O 1
ATOM 998 N N . LYS A 1 122 ? 3.427 4.446 15.029 1.00 87.81 122 LYS A N 1
ATOM 999 C CA . LYS A 1 122 ? 4.511 5.257 15.613 1.00 87.81 122 LYS A CA 1
ATOM 1000 C C . LYS A 1 122 ? 5.900 4.599 15.604 1.00 87.81 122 LYS A C 1
ATOM 1002 O O . LYS A 1 122 ? 6.904 5.304 15.679 1.00 87.81 122 LYS A O 1
ATOM 1007 N N . ASP A 1 123 ? 5.965 3.270 15.527 1.00 89.81 123 ASP A N 1
ATOM 1008 C CA . ASP A 1 123 ? 7.203 2.493 15.651 1.00 89.81 123 ASP A CA 1
ATOM 1009 C C . ASP A 1 123 ? 7.736 2.089 14.263 1.00 89.81 123 ASP A C 1
ATOM 1011 O O . ASP A 1 123 ? 7.568 0.955 13.815 1.00 89.81 123 ASP A O 1
ATOM 1015 N N . PHE A 1 124 ? 8.355 3.046 13.566 1.00 88.44 124 PHE A N 1
ATOM 1016 C CA . PHE A 1 124 ? 8.823 2.903 12.182 1.00 88.44 124 PHE A CA 1
ATOM 1017 C C . PHE A 1 124 ? 9.944 1.852 12.033 1.00 88.44 124 PHE A C 1
ATOM 1019 O O . PHE A 1 124 ? 10.993 1.966 12.682 1.00 88.44 124 PHE A O 1
ATOM 1026 N N . PRO A 1 125 ? 9.799 0.872 11.118 1.00 90.56 125 PRO A N 1
ATOM 1027 C CA . PRO A 1 125 ? 10.909 0.045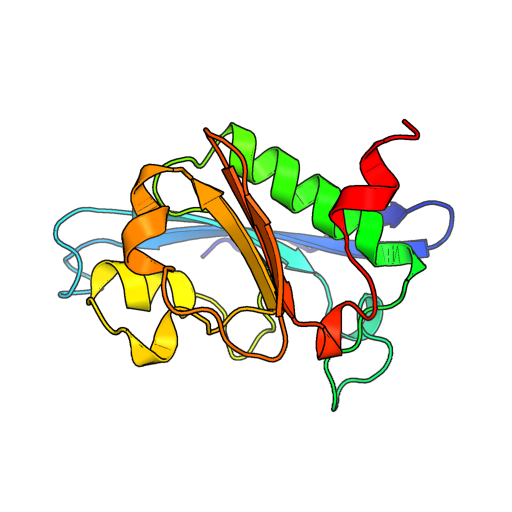 10.656 1.00 90.56 125 PRO A CA 1
ATOM 1028 C C . PRO A 1 125 ? 12.089 0.873 10.114 1.00 90.56 125 PRO A C 1
ATOM 1030 O O . PRO A 1 125 ? 11.944 2.011 9.683 1.00 90.56 125 PRO A O 1
ATOM 1033 N N . ARG A 1 126 ? 13.297 0.295 10.078 1.00 90.06 126 ARG A N 1
ATOM 1034 C CA . ARG A 1 126 ? 14.482 0.999 9.532 1.00 90.06 126 ARG A CA 1
ATOM 1035 C C . ARG A 1 126 ? 14.444 1.157 8.004 1.00 90.06 126 ARG A C 1
ATOM 1037 O O . ARG A 1 126 ? 15.027 2.102 7.459 1.00 90.06 126 ARG A O 1
ATOM 1044 N N . ASP A 1 127 ? 13.780 0.228 7.319 1.00 92.69 127 ASP A N 1
ATOM 1045 C CA . ASP A 1 127 ? 13.774 0.109 5.855 1.00 92.69 127 ASP A CA 1
ATOM 1046 C C . ASP A 1 127 ? 12.581 0.805 5.181 1.00 92.69 127 ASP A C 1
ATOM 1048 O O . ASP A 1 127 ? 12.056 0.337 4.174 1.00 92.69 127 ASP A O 1
ATOM 1052 N N . ILE A 1 128 ? 12.131 1.935 5.729 1.00 95.56 128 ILE A N 1
ATOM 1053 C CA . ILE A 1 128 ? 11.041 2.714 5.134 1.00 95.56 128 ILE A CA 1
ATOM 1054 C C . ILE A 1 128 ? 11.427 4.172 4.926 1.00 95.56 128 ILE A C 1
ATOM 1056 O O . ILE A 1 128 ? 12.139 4.781 5.728 1.00 95.56 128 ILE A O 1
ATOM 1060 N N . PHE A 1 129 ? 10.983 4.713 3.800 1.00 96.19 129 PHE A N 1
ATOM 1061 C CA . PHE A 1 129 ? 10.792 6.139 3.623 1.00 96.19 129 PHE A CA 1
ATOM 1062 C C . PHE A 1 129 ? 9.515 6.548 4.354 1.00 96.19 129 PHE A C 1
ATOM 1064 O O . PHE A 1 129 ? 8.528 5.808 4.340 1.00 96.19 129 PHE A O 1
ATOM 1071 N N . SER A 1 130 ? 9.521 7.737 4.952 1.00 95.25 130 SER A N 1
ATOM 1072 C CA . SER A 1 130 ? 8.345 8.294 5.614 1.00 95.25 130 SER A CA 1
ATOM 1073 C C . SER A 1 130 ? 8.265 9.804 5.441 1.00 95.25 130 SER A C 1
ATOM 1075 O O . SER A 1 130 ? 9.261 10.499 5.644 1.00 95.25 130 SER A O 1
ATOM 1077 N N . TYR A 1 131 ? 7.068 10.307 5.170 1.00 94.69 131 TYR A N 1
ATOM 1078 C CA . TYR A 1 131 ? 6.717 11.722 5.254 1.00 94.69 131 TYR A CA 1
ATOM 1079 C C . TYR A 1 131 ? 5.446 11.854 6.089 1.00 94.69 131 TYR A C 1
ATOM 1081 O O . TYR A 1 131 ? 4.560 11.011 5.990 1.00 94.69 131 TYR A O 1
ATOM 1089 N N . LYS A 1 132 ?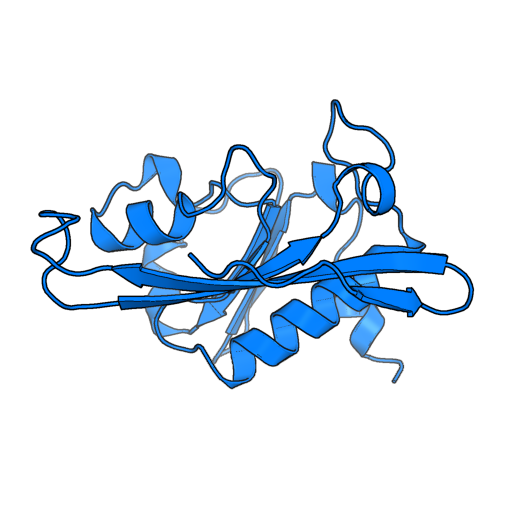 5.349 12.886 6.923 1.00 93.75 132 LYS A N 1
ATOM 1090 C CA . LYS A 1 132 ? 4.179 13.128 7.768 1.00 93.75 132 LYS A CA 1
ATOM 1091 C C . LYS A 1 132 ? 3.910 14.624 7.864 1.00 93.75 132 LYS A C 1
ATOM 1093 O O . LYS A 1 132 ? 4.835 15.384 8.154 1.00 93.75 132 LYS A O 1
ATOM 1098 N N . ASP A 1 133 ? 2.656 15.007 7.666 1.00 92.00 133 ASP A N 1
ATOM 10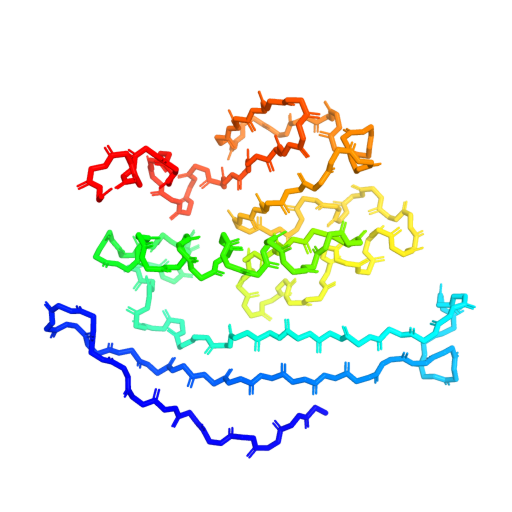99 C CA . ASP A 1 133 ? 2.126 16.325 8.012 1.00 92.00 133 ASP A CA 1
ATOM 1100 C C . ASP A 1 133 ? 0.999 16.205 9.061 1.00 92.00 133 ASP A C 1
ATOM 1102 O O . ASP A 1 133 ? 0.952 15.233 9.823 1.00 92.00 133 ASP A O 1
ATOM 1106 N N . GLU A 1 134 ? 0.156 17.234 9.182 1.00 92.00 134 GLU A N 1
ATOM 1107 C CA . GLU A 1 134 ? -0.928 17.291 10.169 1.00 92.00 134 GLU A CA 1
ATOM 1108 C C . GLU A 1 134 ? -2.096 16.343 9.848 1.00 92.00 134 GLU A C 1
ATOM 1110 O O . GLU A 1 134 ? -2.809 15.933 10.76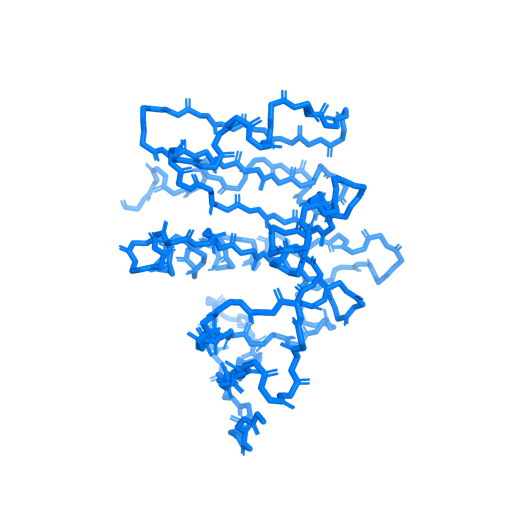3 1.00 92.00 134 GLU A O 1
ATOM 1115 N N . GLU A 1 135 ? -2.281 15.962 8.582 1.00 93.00 135 GLU A N 1
ATOM 1116 C CA . GLU A 1 135 ? -3.448 15.201 8.120 1.00 93.00 135 GLU A CA 1
ATOM 1117 C C . GLU A 1 135 ? -3.086 13.799 7.630 1.00 93.00 135 GLU A C 1
ATOM 1119 O O . GLU A 1 135 ? -3.882 12.863 7.781 1.00 93.00 135 GLU A O 1
ATOM 1124 N N . ILE A 1 136 ? -1.897 13.645 7.043 1.00 95.44 136 ILE A N 1
ATOM 1125 C CA . ILE A 1 136 ? -1.524 12.442 6.311 1.00 95.44 136 ILE A CA 1
ATOM 1126 C C . ILE A 1 136 ? -0.087 12.009 6.576 1.00 95.44 136 ILE A C 1
ATOM 1128 O O . ILE A 1 136 ? 0.822 12.796 6.853 1.00 95.44 136 ILE A O 1
ATOM 1132 N N . MET A 1 137 ? 0.119 10.703 6.481 1.00 95.88 137 MET A N 1
ATOM 1133 C CA . MET A 1 137 ? 1.425 10.083 6.583 1.00 95.88 137 MET A CA 1
ATOM 1134 C C . MET A 1 137 ? 1.641 9.155 5.401 1.00 95.88 137 MET A C 1
ATOM 1136 O O . MET A 1 137 ? 0.851 8.253 5.136 1.00 95.88 137 MET A O 1
ATOM 1140 N N . TYR A 1 138 ? 2.739 9.378 4.700 1.00 97.00 138 TYR A N 1
ATOM 1141 C CA . TYR A 1 138 ? 3.197 8.555 3.600 1.00 97.00 138 TYR A CA 1
ATOM 1142 C C . TYR A 1 138 ? 4.289 7.622 4.083 1.00 97.00 138 TYR A C 1
ATOM 1144 O O . TYR A 1 138 ? 5.214 8.040 4.781 1.00 97.00 138 TYR A O 1
ATOM 1152 N N . VAL A 1 139 ? 4.193 6.363 3.679 1.00 96.94 139 VAL A N 1
ATOM 1153 C CA . VAL A 1 139 ? 5.166 5.325 3.994 1.00 96.94 139 VAL A CA 1
ATOM 1154 C C . VAL A 1 139 ? 5.445 4.512 2.738 1.00 96.94 139 VAL A C 1
ATOM 1156 O O . VAL A 1 139 ? 4.521 4.151 2.014 1.00 96.94 139 VAL A O 1
ATOM 1159 N N . ALA A 1 140 ? 6.710 4.186 2.494 1.00 97.06 140 ALA A N 1
ATOM 1160 C CA . ALA A 1 140 ? 7.116 3.300 1.407 1.00 97.06 140 ALA A CA 1
ATOM 1161 C C . ALA A 1 140 ? 8.350 2.481 1.804 1.00 97.06 140 ALA A C 1
ATOM 1163 O O . ALA A 1 140 ? 9.293 3.032 2.371 1.00 97.06 140 ALA A O 1
ATOM 1164 N N . LYS A 1 141 ? 8.384 1.178 1.501 1.00 95.69 141 LYS A N 1
ATOM 1165 C CA . LYS A 1 141 ? 9.581 0.348 1.714 1.00 95.69 141 LYS A CA 1
ATOM 1166 C C . LYS A 1 141 ? 10.703 0.770 0.773 1.00 95.69 141 LYS A C 1
ATOM 1168 O O . LYS A 1 141 ? 10.506 0.844 -0.440 1.00 95.69 141 LYS A O 1
ATOM 1173 N N . LYS A 1 142 ? 11.905 0.994 1.313 1.00 95.38 142 LYS A N 1
ATOM 1174 C CA . LYS A 1 142 ? 13.055 1.437 0.504 1.00 95.38 142 LYS A CA 1
ATOM 1175 C C . LYS A 1 142 ? 13.482 0.373 -0.499 1.00 95.38 142 LYS A C 1
ATOM 1177 O O . LYS A 1 142 ? 13.786 0.709 -1.637 1.00 95.38 142 LYS A O 1
ATOM 1182 N N . SER A 1 143 ? 13.463 -0.892 -0.089 1.00 94.00 143 SER A N 1
ATOM 1183 C CA . SER A 1 143 ? 13.785 -2.051 -0.931 1.00 94.00 143 SER A CA 1
ATOM 1184 C C . SER A 1 143 ? 12.871 -2.200 -2.155 1.00 94.00 143 SER A C 1
ATOM 1186 O O . SER A 1 143 ? 13.344 -2.622 -3.206 1.00 94.00 143 SER A O 1
ATOM 1188 N N . VAL A 1 144 ? 11.602 -1.796 -2.043 1.00 94.94 144 VAL A N 1
ATOM 1189 C CA . VAL A 1 144 ? 10.604 -1.898 -3.122 1.00 94.94 144 VAL A CA 1
ATOM 1190 C C . VAL A 1 144 ? 10.587 -0.655 -4.013 1.00 94.94 144 VAL A C 1
ATOM 1192 O O . VAL A 1 144 ? 10.501 -0.758 -5.235 1.00 94.94 144 VAL A O 1
ATOM 1195 N N . TRP A 1 145 ? 10.686 0.536 -3.419 1.00 94.94 145 TRP A N 1
ATOM 1196 C CA . TRP A 1 145 ? 10.543 1.792 -4.161 1.00 94.94 145 TRP A CA 1
ATOM 1197 C C . TRP A 1 145 ? 11.869 2.371 -4.658 1.00 94.94 145 TRP A C 1
ATOM 1199 O O . TRP A 1 145 ? 11.892 3.084 -5.659 1.00 94.94 145 TRP A O 1
ATOM 1209 N N . GLY A 1 146 ? 12.985 2.096 -3.983 1.00 93.44 146 GLY A N 1
ATOM 1210 C CA . GLY A 1 146 ? 14.307 2.656 -4.286 1.00 93.44 146 GLY A CA 1
ATOM 1211 C C . GLY A 1 146 ? 14.457 4.155 -3.981 1.00 93.44 146 GLY A C 1
ATOM 1212 O O . GLY A 1 146 ? 15.529 4.587 -3.560 1.00 93.44 146 GLY A O 1
ATOM 1213 N N . THR A 1 147 ? 13.395 4.949 -4.140 1.00 93.00 147 THR A N 1
ATOM 1214 C CA . THR A 1 147 ? 13.327 6.390 -3.848 1.00 93.00 147 THR A CA 1
ATOM 1215 C C . THR A 1 147 ? 11.972 6.777 -3.244 1.00 93.00 147 THR A C 1
ATOM 1217 O O . THR A 1 147 ? 11.040 5.977 -3.198 1.00 93.00 147 THR A O 1
ATOM 1220 N N . GLU A 1 148 ? 11.857 8.012 -2.750 1.00 94.88 148 GLU A N 1
ATOM 1221 C CA . GLU A 1 148 ? 10.614 8.534 -2.175 1.00 94.88 148 GLU A CA 1
ATOM 1222 C C . GLU A 1 148 ? 9.550 8.803 -3.258 1.00 94.88 148 GLU A C 1
ATOM 1224 O O . GLU A 1 148 ? 9.772 9.636 -4.146 1.00 94.88 148 GLU A O 1
ATOM 1229 N N . PRO A 1 149 ? 8.365 8.172 -3.188 1.00 93.56 149 PRO A N 1
ATOM 1230 C CA . PRO A 1 149 ? 7.398 8.238 -4.285 1.00 93.56 149 PRO A CA 1
ATOM 1231 C C . PRO A 1 149 ? 6.641 9.563 -4.399 1.00 93.56 149 PRO A C 1
ATOM 1233 O O . PRO A 1 149 ? 6.241 9.967 -5.493 1.00 93.56 149 PRO A O 1
ATOM 1236 N N . TRP A 1 150 ? 6.481 10.281 -3.289 1.00 92.50 150 TRP A N 1
ATOM 1237 C CA . TRP A 1 150 ? 5.743 11.547 -3.226 1.00 92.50 150 TRP A CA 1
ATOM 1238 C C . TRP A 1 150 ? 6.497 12.745 -3.814 1.00 92.50 150 TRP A C 1
ATOM 1240 O O . TRP A 1 150 ? 5.889 13.783 -4.075 1.00 92.50 150 TRP A O 1
ATOM 1250 N N . HIS A 1 151 ? 7.805 12.648 -4.062 1.00 77.12 151 HIS A N 1
ATOM 1251 C CA . HIS A 1 151 ? 8.567 13.778 -4.603 1.00 77.12 151 HIS A CA 1
ATOM 1252 C C . HIS A 1 151 ? 8.275 14.069 -6.079 1.00 77.12 151 HIS A C 1
ATOM 1254 O O . HIS A 1 151 ? 8.327 15.226 -6.496 1.00 77.12 151 HIS A O 1
ATOM 1260 N N . ASN A 1 152 ? 7.867 13.059 -6.849 1.00 61.16 152 ASN A N 1
ATOM 1261 C CA . ASN A 1 152 ? 7.575 13.214 -8.276 1.00 61.16 152 ASN A CA 1
ATOM 1262 C C . ASN A 1 152 ? 6.214 13.875 -8.568 1.00 61.16 152 ASN A C 1
ATOM 1264 O O . ASN A 1 152 ? 5.936 14.200 -9.719 1.00 61.16 152 ASN A O 1
ATOM 1268 N N . GLN A 1 153 ? 5.369 14.103 -7.555 1.00 55.62 153 GLN A N 1
ATOM 1269 C CA . GLN A 1 153 ? 4.060 14.746 -7.731 1.00 55.62 153 GLN A CA 1
ATOM 1270 C C . GLN A 1 153 ? 4.111 16.284 -7.707 1.00 55.62 153 GLN A C 1
ATOM 1272 O O . GLN A 1 153 ? 3.141 16.923 -8.092 1.00 55.62 153 GLN A O 1
ATOM 1277 N N . ARG A 1 154 ? 5.234 16.903 -7.308 1.00 41.56 154 ARG A N 1
ATOM 1278 C CA . ARG A 1 154 ? 5.376 18.376 -7.254 1.00 41.56 154 ARG A CA 1
ATOM 1279 C C . ARG A 1 154 ? 5.679 19.040 -8.609 1.00 41.56 154 ARG A C 1
ATOM 1281 O O . ARG A 1 154 ? 5.952 20.235 -8.646 1.00 41.56 154 ARG A O 1
ATOM 1288 N N . LEU A 1 155 ? 5.670 18.275 -9.701 1.00 34.78 155 LEU A N 1
ATOM 1289 C CA . LEU A 1 155 ? 5.981 18.743 -11.060 1.00 34.78 155 LEU A CA 1
ATOM 1290 C C . LEU A 1 155 ? 4.801 18.597 -12.041 1.00 34.78 155 LEU A C 1
ATOM 1292 O O . LEU A 1 155 ? 5.019 18.618 -13.251 1.00 34.78 155 LEU A O 1
ATOM 1296 N N . GLY A 1 156 ? 3.575 18.433 -11.535 1.00 31.75 156 GLY A N 1
ATOM 1297 C CA . GLY A 1 156 ? 2.345 18.365 -12.334 1.00 31.75 156 GLY A CA 1
ATOM 1298 C C . GLY A 1 156 ? 1.450 19.571 -12.118 1.00 31.75 156 GLY A C 1
ATOM 1299 O O . GLY A 1 156 ? 1.256 19.926 -10.936 1.00 31.75 156 GLY A O 1
#

pLDDT: mean 89.8, std 9.96, range [31.75, 97.62]

Nearest PDB structures (foldseek):
  1jva-assembly1_A  TM=2.116E-01  e=3.782E+00  Saccharomyces cerevisiae
  1jva-assembly2_B  TM=2.123E-01  e=6.446E+00  Saccharomyces cerevisiae